Protein AF-A0A380FKB9-F1 (afdb_monomer_lite)

pLDDT: mean 86.08, std 17.81, range [31.44, 98.5]

Foldseek 3Di:
DDDPPDDPPPDCDPDLVSVVVSLVVCVVVVHAEEDEPPDDQDDDQVQLVVLLVVLLVNLVSCQVVVGRYAYDDDLRSNAVVPDVVSSVVSVVSNVVSCVVSVHHD

Secondary structure (DSSP, 8-state):
------STTS---SSHHHHHHHHHHHHTTT--EEEE---PPP-SHHHHHHHHHHHHHHHHHHHHTT--EEEE--GGGGTTTT-HHHHHHHHHHHHHHHHHTT---

Sequence (105 aa):
MGPKIGIKSFIAGTTLDELEMNIVRLNKQNIAVTVDNLGEFVYSESEAYNATYHIIKVIERINEQNLNAHISLKLTQIGLDINSEICKQNLMRILAKANEAHIFL

Organism: Staphylococcus gallinarum (NCBI:txid1293)

InterPro domains:
  IPR029041 FAD-linked oxidoreductase-like [SSF51730] (13-105)

Radius of gyration: 14.84 Å; chains: 1; bounding box: 31×40×33 Å

Structure (mmCIF, N/CA/C/O backbone):
data_AF-A0A380FKB9-F1
#
_entry.id   AF-A0A380FKB9-F1
#
loop_
_atom_site.group_PDB
_atom_site.id
_atom_site.type_symbol
_atom_site.label_atom_id
_atom_site.label_alt_id
_atom_site.label_comp_id
_atom_site.label_asym_id
_atom_site.label_entity_id
_atom_site.label_seq_id
_atom_site.pdbx_PDB_ins_code
_atom_site.Cartn_x
_atom_site.Cartn_y
_atom_site.Cartn_z
_atom_site.occupancy
_atom_site.B_iso_or_equiv
_atom_site.auth_seq_id
_atom_site.auth_comp_id
_atom_site.auth_asym_id
_atom_site.auth_atom_id
_atom_site.pdbx_PDB_model_num
ATOM 1 N N . MET A 1 1 ? -16.288 28.701 -18.294 1.00 38.41 1 MET A N 1
ATOM 2 C CA . MET A 1 1 ? -15.871 28.645 -16.877 1.00 38.41 1 MET A CA 1
ATOM 3 C C . MET A 1 1 ? -16.719 27.567 -16.211 1.00 38.41 1 MET A C 1
ATOM 5 O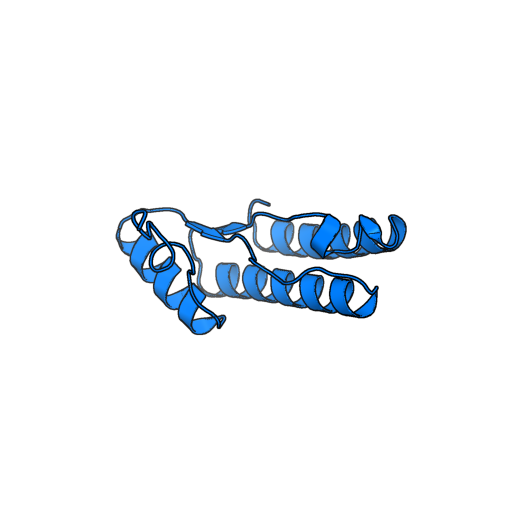 O . MET A 1 1 ? -17.846 27.838 -15.830 1.00 38.41 1 MET A O 1
ATOM 9 N N . GLY A 1 2 ? -16.257 26.313 -16.257 1.00 43.44 2 GLY A N 1
ATOM 10 C CA . GLY A 1 2 ? -16.985 25.161 -15.710 1.00 43.44 2 GLY A CA 1
ATOM 11 C C . GLY A 1 2 ? -16.709 24.993 -14.212 1.00 43.44 2 GLY A C 1
ATOM 12 O O . GLY A 1 2 ? -15.663 25.453 -13.744 1.00 43.44 2 GLY A O 1
ATOM 13 N N . PRO A 1 3 ? -17.622 24.382 -13.443 1.00 39.22 3 PRO A N 1
ATOM 14 C CA . PRO A 1 3 ? -17.449 24.230 -12.006 1.00 39.22 3 PRO A CA 1
ATOM 15 C C . PRO A 1 3 ? -16.227 23.347 -11.706 1.00 39.22 3 PRO A C 1
ATOM 17 O O . PRO A 1 3 ? -16.138 22.207 -12.156 1.00 39.22 3 PRO A O 1
ATOM 20 N N . LYS A 1 4 ? -15.272 23.883 -10.934 1.00 44.66 4 LYS A N 1
ATOM 21 C CA . LYS A 1 4 ? -14.154 23.128 -10.348 1.00 44.66 4 LYS A CA 1
ATOM 22 C C . LYS A 1 4 ? -14.692 22.279 -9.193 1.00 44.66 4 LYS A C 1
ATOM 24 O O . LYS A 1 4 ? -14.635 22.690 -8.037 1.00 44.66 4 LYS A O 1
ATOM 29 N N . ILE A 1 5 ? -15.264 21.124 -9.514 1.00 40.22 5 ILE A N 1
ATOM 30 C CA . ILE A 1 5 ? -15.722 20.147 -8.524 1.00 40.22 5 ILE A CA 1
ATOM 31 C C . ILE A 1 5 ? -14.528 19.273 -8.111 1.00 40.22 5 ILE A C 1
ATOM 33 O O . ILE A 1 5 ? -13.944 18.591 -8.945 1.00 40.22 5 ILE A O 1
ATOM 37 N N . GLY A 1 6 ? -14.194 19.276 -6.814 1.00 37.03 6 GLY A N 1
ATOM 38 C CA . GLY A 1 6 ? -13.827 18.027 -6.134 1.00 37.03 6 GLY A CA 1
ATOM 39 C C . GLY A 1 6 ? -12.358 17.681 -5.864 1.00 37.03 6 GLY A C 1
ATOM 40 O O . GLY A 1 6 ? -12.083 16.502 -5.732 1.00 37.03 6 GLY A O 1
ATOM 41 N 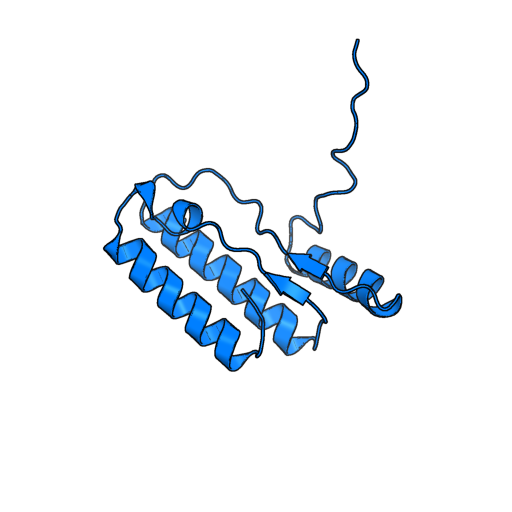N . ILE A 1 7 ? -11.409 18.615 -5.723 1.00 41.81 7 ILE A N 1
ATOM 42 C CA . ILE A 1 7 ? -10.013 18.215 -5.390 1.00 41.81 7 ILE A CA 1
ATOM 43 C C . ILE A 1 7 ? -9.754 18.135 -3.872 1.00 41.81 7 ILE A C 1
ATOM 45 O O . ILE A 1 7 ? -8.942 17.335 -3.422 1.00 41.81 7 ILE A O 1
ATOM 49 N N . LY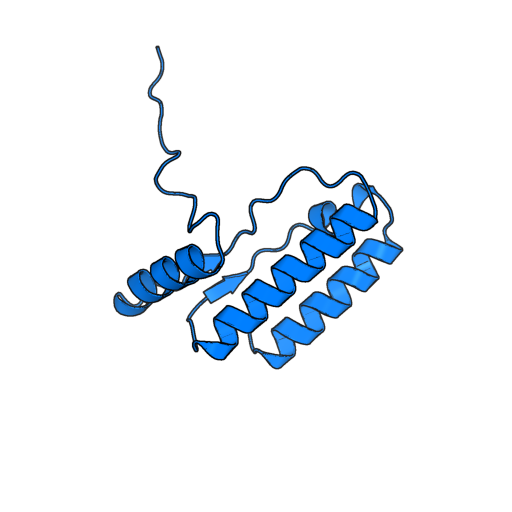S A 1 8 ? -10.474 18.900 -3.038 1.00 31.44 8 LYS A N 1
ATOM 50 C CA . LYS A 1 8 ? -10.191 18.948 -1.587 1.00 31.44 8 LYS A CA 1
ATOM 51 C C . LYS A 1 8 ? -10.720 17.760 -0.772 1.00 31.44 8 LYS A C 1
ATOM 53 O O . LYS A 1 8 ? -10.321 17.613 0.375 1.00 31.44 8 LYS A O 1
ATOM 58 N N . SER A 1 9 ? -11.599 16.933 -1.335 1.00 36.56 9 SER A N 1
ATOM 59 C CA . SER A 1 9 ? -12.284 15.852 -0.604 1.00 36.56 9 SER A CA 1
ATOM 60 C C . SER A 1 9 ? -11.662 14.464 -0.801 1.00 36.56 9 SER A C 1
ATOM 62 O O . SER A 1 9 ? -12.152 13.516 -0.200 1.00 36.56 9 SER A O 1
ATOM 64 N N . PHE A 1 10 ? -10.619 14.331 -1.632 1.00 47.56 10 PHE A N 1
ATOM 65 C CA . PHE A 1 10 ? -10.138 13.028 -2.122 1.00 47.56 10 PHE A CA 1
ATOM 66 C C . PHE A 1 10 ? -8.665 12.715 -1.822 1.00 47.56 10 PHE A C 1
ATOM 68 O O . PHE A 1 10 ? -8.172 11.679 -2.253 1.00 47.56 10 PHE A O 1
ATOM 75 N N . ILE A 1 11 ? -7.958 13.563 -1.073 1.00 52.72 11 ILE A N 1
ATOM 76 C CA . ILE A 1 11 ? -6.574 13.293 -0.663 1.00 52.72 11 ILE A CA 1
ATOM 77 C C . ILE A 1 11 ? -6.586 13.120 0.852 1.00 52.72 11 ILE A C 1
ATOM 79 O O . ILE A 1 11 ? -6.716 14.094 1.590 1.00 52.72 11 ILE A O 1
ATOM 83 N N . ALA A 1 12 ? -6.501 11.871 1.314 1.00 52.09 12 ALA A N 1
ATOM 84 C CA . ALA A 1 12 ? -6.515 11.526 2.736 1.00 52.09 12 ALA A CA 1
ATOM 85 C C . ALA A 1 12 ? -5.246 11.983 3.489 1.00 52.09 12 ALA A C 1
ATOM 87 O O . ALA A 1 12 ? -5.137 11.754 4.686 1.00 52.09 12 ALA A O 1
ATOM 88 N N . GLY A 1 13 ? -4.316 12.657 2.814 1.00 55.97 13 GLY A N 1
ATOM 89 C CA . GLY A 1 13 ? -3.061 13.165 3.355 1.00 55.97 13 GLY A CA 1
ATOM 90 C C . GLY A 1 13 ? -1.944 13.033 2.326 1.00 55.97 13 GLY A C 1
ATOM 91 O O . GLY A 1 13 ? -2.035 12.225 1.405 1.00 55.97 13 GLY A O 1
ATOM 92 N N . THR A 1 14 ? -0.903 13.844 2.468 1.00 65.94 14 THR A N 1
ATOM 93 C CA . THR A 1 14 ? 0.360 13.708 1.716 1.00 65.94 14 THR A CA 1
ATOM 94 C C . THR A 1 14 ? 1.437 12.986 2.527 1.00 65.94 14 THR A C 1
ATOM 96 O O . THR A 1 14 ? 2.498 12.653 2.005 1.00 65.94 14 THR A O 1
ATOM 99 N N . THR A 1 15 ? 1.150 12.705 3.801 1.00 82.56 15 THR A N 1
ATOM 100 C CA . THR A 1 15 ? 2.027 12.001 4.738 1.00 82.56 15 THR A CA 1
ATOM 101 C C . THR A 1 15 ? 1.284 10.846 5.413 1.00 82.56 15 THR A C 1
ATOM 103 O O . THR A 1 15 ? 0.051 10.834 5.473 1.00 82.56 15 THR A O 1
ATOM 106 N N . LEU A 1 16 ? 2.032 9.877 5.954 1.00 85.19 16 LEU A N 1
ATOM 107 C CA . LEU A 1 16 ? 1.456 8.762 6.721 1.00 85.19 16 LEU A CA 1
ATOM 108 C C . LEU A 1 16 ? 0.669 9.247 7.948 1.00 85.19 16 LEU A C 1
ATOM 110 O O . LEU A 1 16 ? -0.364 8.668 8.272 1.00 85.19 16 LEU A O 1
ATOM 114 N N . ASP A 1 17 ? 1.122 10.321 8.596 1.00 88.44 17 ASP A N 1
ATOM 115 C CA . ASP A 1 17 ? 0.470 10.855 9.795 1.00 88.44 17 ASP A CA 1
ATOM 116 C C . ASP A 1 17 ? -0.855 11.553 9.452 1.00 88.44 17 ASP A C 1
ATOM 118 O O . ASP A 1 17 ? -1.851 11.387 10.154 1.00 88.44 17 ASP A O 1
ATOM 122 N N . GLU A 1 18 ? -0.909 12.294 8.339 1.00 88.69 18 GLU A N 1
ATOM 123 C CA . GLU A 1 18 ? -2.165 12.871 7.842 1.00 88.69 18 GLU A CA 1
ATOM 124 C C . GLU A 1 18 ? -3.170 11.784 7.445 1.00 88.69 18 GLU A C 1
ATOM 126 O O . GLU A 1 18 ? -4.353 11.889 7.787 1.00 88.69 18 GLU A O 1
ATOM 131 N N . LEU A 1 19 ? -2.691 10.733 6.769 1.00 87.62 19 LEU A N 1
ATOM 132 C CA . LEU A 1 19 ? -3.491 9.567 6.405 1.00 87.62 19 LEU A CA 1
ATOM 133 C C . LEU A 1 19 ? -4.099 8.909 7.646 1.00 87.62 19 LEU A C 1
ATOM 135 O O . LEU A 1 19 ? -5.317 8.732 7.712 1.00 87.62 19 LEU A O 1
ATOM 139 N N . GLU A 1 20 ? -3.275 8.608 8.649 1.00 90.81 20 GLU A N 1
ATOM 140 C CA . GLU A 1 20 ? -3.720 8.034 9.918 1.00 90.81 20 GLU A CA 1
ATOM 141 C C . GLU A 1 20 ? -4.773 8.914 10.597 1.00 90.81 20 GLU A C 1
ATOM 143 O O . GLU A 1 20 ? -5.862 8.433 10.915 1.00 90.81 20 GLU A O 1
ATOM 148 N N . MET A 1 21 ? -4.495 10.211 10.779 1.00 93.06 21 MET A N 1
ATOM 149 C CA . MET A 1 21 ? -5.428 11.133 11.435 1.00 93.06 21 MET A CA 1
ATOM 150 C C . MET A 1 21 ? -6.795 11.159 10.741 1.00 93.06 21 MET A C 1
ATOM 152 O O . MET A 1 21 ? -7.839 11.203 11.404 1.00 93.06 21 MET A O 1
ATOM 156 N N . ASN A 1 22 ? -6.812 11.113 9.406 1.00 92.06 22 ASN A N 1
ATOM 157 C CA . ASN A 1 22 ? -8.048 11.074 8.635 1.00 92.06 22 ASN A CA 1
ATOM 158 C C . ASN A 1 22 ? -8.791 9.742 8.776 1.00 92.06 22 ASN A C 1
ATOM 160 O O . ASN A 1 22 ? -10.011 9.762 8.966 1.00 92.06 22 ASN A O 1
ATOM 164 N N . ILE A 1 23 ? -8.084 8.610 8.747 1.00 93.62 23 ILE A N 1
ATOM 165 C CA . ILE A 1 23 ? -8.690 7.291 8.958 1.00 93.62 23 ILE A CA 1
ATOM 166 C C . ILE A 1 23 ? -9.282 7.198 10.367 1.00 93.62 23 ILE A C 1
ATOM 168 O O . ILE A 1 23 ? -10.454 6.858 10.507 1.00 93.62 23 ILE A O 1
ATOM 172 N N . VAL A 1 24 ? -8.538 7.597 11.405 1.00 95.06 24 VAL A N 1
ATOM 173 C CA . VAL A 1 24 ? -9.015 7.614 12.799 1.00 95.06 24 VAL A CA 1
ATOM 174 C C . VAL A 1 24 ? -10.293 8.444 12.931 1.00 95.06 24 VAL A C 1
ATOM 176 O O . VAL A 1 24 ? -11.249 8.028 13.590 1.00 95.06 24 VAL A O 1
ATOM 179 N N . ARG A 1 25 ? -10.345 9.620 12.295 1.00 95.56 25 ARG A N 1
ATOM 180 C CA . ARG A 1 25 ? -11.529 10.490 12.319 1.00 95.56 25 ARG A CA 1
ATOM 181 C C . ARG A 1 25 ? -12.758 9.822 11.695 1.00 95.56 25 ARG A C 1
ATOM 183 O O . ARG A 1 25 ? -13.848 9.972 12.241 1.00 95.56 25 ARG A O 1
ATOM 190 N N . LEU A 1 26 ? -12.593 9.101 10.587 1.00 95.00 26 LEU A N 1
ATOM 191 C CA . LEU A 1 26 ? -13.682 8.389 9.906 1.00 95.00 26 LEU A CA 1
ATOM 192 C C . LEU A 1 26 ? -14.087 7.109 10.653 1.00 95.00 26 LEU A C 1
ATOM 194 O O . LEU A 1 26 ? -15.274 6.855 10.848 1.00 95.00 26 LEU A O 1
ATOM 198 N N . ASN A 1 27 ? -13.123 6.353 11.176 1.00 95.75 27 ASN A N 1
ATOM 199 C CA . ASN A 1 27 ? -13.381 5.158 11.977 1.00 95.75 27 ASN A CA 1
ATOM 200 C C . ASN A 1 27 ? -14.143 5.482 13.271 1.00 95.75 27 ASN A C 1
ATOM 202 O O . ASN A 1 27 ? -15.045 4.734 13.637 1.00 95.75 27 ASN A O 1
ATOM 206 N N . LYS A 1 28 ? -13.882 6.635 13.913 1.00 96.75 28 LYS A N 1
ATOM 207 C CA . LYS A 1 28 ? -14.687 7.144 15.048 1.00 96.75 28 LYS A CA 1
ATOM 208 C C . LYS A 1 28 ? -16.163 7.369 14.702 1.00 96.75 28 LYS A C 1
ATOM 210 O O . LYS A 1 28 ? -16.995 7.443 15.600 1.00 96.75 28 LYS A O 1
ATOM 215 N N . GLN A 1 29 ? -16.488 7.489 13.417 1.00 97.12 29 GLN A N 1
ATOM 216 C CA . GLN A 1 29 ? -17.851 7.612 12.897 1.00 97.12 29 GLN A CA 1
ATOM 217 C C . GLN A 1 29 ? -18.391 6.275 12.358 1.00 97.12 29 GLN A C 1
ATOM 219 O O . GLN A 1 29 ? -19.431 6.260 11.707 1.00 97.12 29 GLN A O 1
ATOM 224 N N . ASN A 1 30 ? -17.707 5.155 12.631 1.00 95.75 30 ASN A N 1
ATOM 225 C CA . ASN A 1 30 ? -17.984 3.821 12.087 1.00 95.75 30 ASN A CA 1
ATOM 226 C C . ASN A 1 30 ? -17.911 3.742 10.551 1.00 95.75 30 ASN A C 1
ATOM 228 O O . ASN A 1 30 ? -18.555 2.894 9.937 1.00 95.75 30 ASN A O 1
ATOM 232 N N . ILE A 1 31 ? -17.117 4.615 9.922 1.00 94.94 31 ILE A N 1
ATOM 233 C CA . ILE A 1 31 ? -16.877 4.605 8.477 1.00 94.94 31 ILE A CA 1
ATOM 234 C C . ILE A 1 31 ? -15.547 3.892 8.214 1.00 94.94 31 ILE A C 1
ATOM 236 O O . ILE A 1 31 ? -14.492 4.349 8.665 1.00 94.94 31 ILE A O 1
ATOM 240 N N . ALA A 1 32 ? -15.607 2.770 7.494 1.00 92.38 32 ALA A N 1
ATOM 241 C CA . ALA A 1 32 ? -14.425 2.085 6.977 1.00 92.38 32 ALA A CA 1
ATOM 242 C C . ALA A 1 32 ? -13.804 2.894 5.830 1.00 92.38 32 ALA A C 1
ATOM 244 O O . ALA A 1 32 ? -14.517 3.543 5.061 1.00 92.38 32 ALA A O 1
ATOM 245 N N . VAL A 1 33 ? -12.478 2.856 5.713 1.00 93.06 33 VAL A N 1
ATOM 246 C CA . VAL A 1 33 ? -11.743 3.619 4.696 1.00 93.06 33 VAL A CA 1
ATOM 247 C C . VAL A 1 33 ? -11.087 2.676 3.699 1.00 93.06 33 VAL A C 1
ATOM 249 O O . VAL A 1 33 ? -10.517 1.664 4.082 1.00 93.06 33 VAL A O 1
ATOM 252 N N . THR A 1 34 ? -11.101 3.031 2.418 1.00 91.44 34 THR A N 1
ATOM 253 C CA . THR A 1 34 ? -10.221 2.411 1.424 1.00 91.44 34 THR A CA 1
ATOM 254 C C . THR A 1 34 ? -9.151 3.418 1.036 1.00 91.44 34 THR A C 1
ATOM 256 O O . THR A 1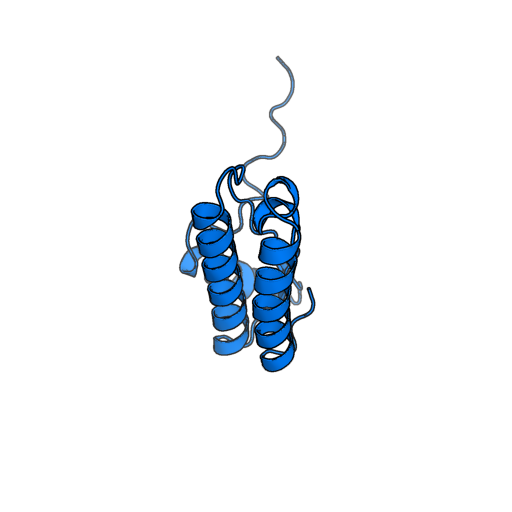 34 ? -9.462 4.512 0.567 1.00 91.44 34 THR A O 1
ATOM 259 N N . VAL A 1 35 ? -7.892 3.062 1.266 1.00 89.06 35 VAL A N 1
ATOM 260 C CA . VAL A 1 35 ? -6.730 3.866 0.903 1.00 89.06 35 VAL A CA 1
ATOM 261 C C . VAL A 1 35 ? -6.334 3.518 -0.527 1.00 89.06 35 VAL A C 1
ATOM 263 O O . VAL A 1 35 ? -5.855 2.420 -0.798 1.00 89.06 35 VAL A O 1
ATOM 266 N N . ASP A 1 36 ? -6.526 4.461 -1.444 1.00 85.81 36 ASP A N 1
ATOM 267 C CA . ASP A 1 36 ? -5.900 4.420 -2.767 1.00 85.81 36 ASP A CA 1
ATOM 268 C C . ASP A 1 36 ? -4.589 5.199 -2.671 1.00 85.81 36 ASP A C 1
ATOM 270 O O . ASP A 1 36 ? -4.593 6.403 -2.396 1.00 85.81 36 ASP A O 1
ATOM 274 N N . ASN A 1 37 ? -3.461 4.510 -2.848 1.00 74.69 37 ASN A N 1
ATOM 275 C CA . ASN A 1 37 ? -2.158 5.159 -2.847 1.00 74.69 37 ASN A CA 1
ATOM 276 C C . ASN A 1 37 ? -2.003 5.884 -4.192 1.00 74.69 37 ASN A C 1
ATOM 278 O O . ASN A 1 37 ? -1.478 5.348 -5.170 1.00 74.69 37 ASN A O 1
ATOM 282 N N . LEU A 1 38 ? -2.553 7.098 -4.260 1.00 66.50 38 LEU A N 1
ATOM 283 C CA . LEU A 1 38 ? -2.511 7.972 -5.428 1.00 66.50 38 LEU A CA 1
ATOM 284 C C . LEU A 1 38 ? -1.062 8.426 -5.649 1.00 66.50 38 LEU A C 1
ATOM 286 O O . LEU A 1 38 ? -0.619 9.431 -5.105 1.00 66.50 38 LEU A O 1
ATOM 290 N N . GLY A 1 39 ? -0.317 7.628 -6.408 1.00 61.25 39 GLY A N 1
ATOM 291 C CA . GLY A 1 39 ? 1.109 7.789 -6.659 1.00 61.25 39 GLY A CA 1
ATOM 292 C C . GLY A 1 39 ? 1.417 7.879 -8.147 1.00 61.25 39 GLY A C 1
ATOM 293 O O . GLY A 1 39 ? 0.752 7.233 -8.963 1.00 61.25 39 GLY A O 1
ATOM 294 N N . GLU A 1 40 ? 2.413 8.719 -8.422 1.00 59.56 40 GLU A N 1
ATOM 295 C CA . GLU A 1 40 ? 2.972 9.159 -9.700 1.00 59.56 40 GLU A CA 1
ATOM 296 C C . GLU A 1 40 ? 3.219 8.016 -10.688 1.00 59.56 40 GLU A C 1
ATOM 298 O O . GLU A 1 40 ? 3.399 6.859 -10.313 1.00 59.56 40 GLU A O 1
ATOM 303 N N . PHE A 1 41 ? 3.193 8.346 -11.978 1.00 70.25 41 PHE A N 1
ATOM 304 C CA . PHE A 1 41 ? 3.474 7.387 -13.035 1.00 70.25 41 PHE A CA 1
ATOM 305 C C . PHE A 1 41 ? 4.837 6.718 -12.797 1.00 70.25 41 PHE A C 1
ATOM 307 O O . PHE A 1 41 ? 5.863 7.391 -12.747 1.00 70.25 41 PHE A O 1
ATOM 314 N N . VAL A 1 42 ? 4.828 5.397 -12.634 1.00 85.12 42 VAL A N 1
ATOM 315 C CA . VAL A 1 42 ? 6.025 4.589 -12.390 1.00 85.12 42 VAL A CA 1
ATOM 316 C C . VAL A 1 42 ? 6.611 4.179 -13.736 1.00 85.12 42 VAL A C 1
ATOM 318 O O . VAL A 1 42 ? 5.954 3.478 -14.505 1.00 85.12 42 VAL A O 1
ATOM 321 N N . TYR A 1 43 ? 7.835 4.621 -14.026 1.00 88.88 43 TYR A N 1
ATOM 322 C CA . TYR A 1 43 ? 8.512 4.402 -15.310 1.00 88.88 43 TYR A CA 1
ATOM 323 C C . TYR A 1 43 ? 9.805 3.589 -15.181 1.00 88.88 43 TYR A C 1
ATOM 325 O O . TYR A 1 43 ? 10.411 3.221 -16.188 1.00 88.88 43 TYR A O 1
ATOM 333 N N . SER A 1 44 ? 10.236 3.294 -13.953 1.00 93.69 44 SER A N 1
ATOM 334 C CA . SER A 1 44 ? 11.437 2.514 -13.663 1.00 93.69 44 SER A CA 1
ATOM 335 C C . SER A 1 44 ? 11.221 1.471 -12.565 1.00 93.69 44 SER A C 1
ATOM 337 O O . SER A 1 44 ? 10.342 1.588 -11.711 1.00 93.69 44 SER A O 1
ATOM 339 N N . GLU A 1 45 ? 12.064 0.438 -12.562 1.00 95.12 45 GLU A N 1
ATOM 340 C CA . GLU A 1 45 ? 12.030 -0.613 -11.537 1.00 95.12 45 GLU A CA 1
ATOM 341 C C . GLU A 1 45 ? 12.251 -0.041 -10.126 1.00 95.12 45 GLU A C 1
ATOM 343 O O . GLU A 1 45 ? 11.586 -0.446 -9.177 1.00 95.12 45 GLU A O 1
ATOM 348 N N . SER A 1 46 ? 13.143 0.947 -9.994 1.00 94.38 46 SER A N 1
ATOM 349 C CA . SER A 1 46 ? 13.426 1.633 -8.726 1.00 94.38 46 SER A CA 1
ATOM 350 C C . SER A 1 46 ? 12.187 2.337 -8.165 1.00 94.38 46 SER A C 1
ATOM 352 O O . SER A 1 46 ? 11.864 2.196 -6.985 1.00 94.38 46 SER A O 1
ATOM 354 N N . GLU A 1 47 ? 11.439 3.038 -9.019 1.00 92.62 47 GLU A N 1
ATOM 355 C CA . GLU A 1 47 ? 10.172 3.669 -8.636 1.00 92.62 47 GLU A CA 1
ATOM 356 C C . GLU A 1 47 ? 9.124 2.626 -8.227 1.00 92.62 47 GLU A C 1
ATOM 358 O O . GLU A 1 47 ? 8.448 2.817 -7.217 1.00 92.62 47 GLU A O 1
ATOM 363 N N . ALA A 1 48 ? 9.046 1.487 -8.925 1.00 94.38 48 ALA A N 1
ATOM 364 C CA . ALA A 1 48 ? 8.153 0.387 -8.556 1.00 94.38 48 ALA A CA 1
ATOM 365 C C . ALA A 1 48 ? 8.496 -0.202 -7.174 1.00 94.38 48 ALA A C 1
ATOM 367 O O . ALA A 1 48 ? 7.601 -0.481 -6.367 1.00 94.38 48 ALA A O 1
ATOM 368 N N . TYR A 1 49 ? 9.787 -0.363 -6.863 1.00 95.06 49 TYR A N 1
ATOM 369 C CA . TYR A 1 49 ? 10.239 -0.807 -5.542 1.00 95.06 49 TYR A CA 1
ATOM 370 C C . TYR A 1 49 ? 9.922 0.215 -4.446 1.00 95.06 49 TYR A C 1
ATOM 372 O O . TYR A 1 49 ? 9.474 -0.176 -3.365 1.00 95.06 49 TYR A O 1
ATOM 380 N N . ASN A 1 50 ? 10.099 1.509 -4.720 1.00 92.75 50 ASN A N 1
ATOM 381 C CA . ASN A 1 50 ? 9.754 2.575 -3.779 1.00 92.75 50 ASN A CA 1
ATOM 382 C C . ASN A 1 50 ? 8.243 2.625 -3.520 1.00 92.75 50 ASN A C 1
ATOM 384 O O . ASN A 1 50 ? 7.822 2.647 -2.364 1.00 92.75 50 ASN A O 1
ATOM 388 N N . ALA A 1 51 ? 7.418 2.555 -4.568 1.00 92.06 51 ALA A N 1
ATOM 389 C CA . ALA A 1 51 ? 5.964 2.491 -4.439 1.00 92.06 51 ALA A CA 1
ATOM 390 C C . ALA A 1 51 ? 5.532 1.288 -3.583 1.00 92.06 51 ALA A C 1
ATOM 392 O O . ALA A 1 51 ? 4.750 1.434 -2.642 1.00 92.06 51 ALA A O 1
ATOM 393 N N . THR A 1 52 ? 6.119 0.116 -3.844 1.00 94.69 52 THR A N 1
ATOM 394 C CA . THR A 1 52 ? 5.908 -1.113 -3.062 1.00 94.69 52 THR A CA 1
ATOM 395 C C . THR A 1 52 ? 6.263 -0.922 -1.587 1.00 94.69 52 THR A C 1
ATOM 397 O O . THR A 1 52 ? 5.494 -1.312 -0.707 1.00 94.69 52 THR A O 1
ATOM 400 N N . TYR A 1 53 ? 7.405 -0.294 -1.296 1.00 94.25 53 TYR A N 1
ATOM 401 C CA . TYR A 1 53 ? 7.824 0.016 0.071 1.00 94.25 53 TYR A CA 1
ATOM 402 C C . TYR A 1 53 ? 6.829 0.944 0.782 1.00 94.25 53 TYR A C 1
ATOM 404 O O . TYR A 1 53 ? 6.457 0.682 1.926 1.00 94.25 53 TYR A O 1
ATOM 412 N N . HIS A 1 54 ? 6.345 1.987 0.104 1.00 91.12 54 HIS A N 1
ATOM 413 C CA . HIS A 1 54 ? 5.347 2.898 0.667 1.00 91.12 54 HIS A CA 1
ATOM 414 C C . HIS A 1 54 ? 4.014 2.203 0.960 1.00 91.12 54 HIS A C 1
ATOM 416 O O . HIS A 1 54 ? 3.452 2.413 2.032 1.00 91.12 54 HIS A O 1
ATOM 422 N N . ILE A 1 55 ? 3.537 1.336 0.062 1.00 93.06 55 ILE A N 1
ATOM 423 C CA . ILE A 1 55 ? 2.317 0.545 0.288 1.00 93.06 55 ILE A CA 1
ATOM 424 C C . ILE A 1 55 ? 2.469 -0.337 1.533 1.00 93.06 55 ILE A C 1
ATOM 426 O O . ILE A 1 55 ? 1.583 -0.359 2.385 1.00 93.06 55 ILE A O 1
ATOM 430 N N . ILE A 1 56 ? 3.614 -1.008 1.689 1.00 95.75 56 ILE A N 1
ATOM 431 C CA . ILE A 1 56 ? 3.903 -1.812 2.885 1.00 95.75 56 ILE A CA 1
ATOM 432 C C . ILE A 1 56 ? 3.898 -0.945 4.151 1.00 95.75 56 ILE A C 1
ATOM 434 O O . ILE A 1 56 ? 3.321 -1.348 5.156 1.00 95.75 56 ILE A O 1
ATOM 438 N N . LYS A 1 57 ? 4.461 0.268 4.106 1.00 93.94 57 LYS A N 1
ATOM 439 C CA . LYS A 1 57 ? 4.434 1.193 5.251 1.00 93.94 57 LYS A CA 1
ATOM 440 C C . LYS A 1 57 ? 3.019 1.624 5.640 1.00 93.94 57 LYS A C 1
ATOM 442 O O . LYS A 1 57 ? 2.742 1.786 6.825 1.00 93.94 57 LYS A O 1
ATOM 447 N N . VAL A 1 58 ? 2.121 1.779 4.668 1.00 93.00 58 VAL A N 1
ATOM 448 C CA . VAL A 1 58 ? 0.699 2.045 4.933 1.00 93.00 58 VAL A CA 1
ATOM 449 C C . VAL A 1 58 ? 0.034 0.840 5.608 1.00 93.00 58 VAL A C 1
ATOM 451 O O . VAL A 1 58 ? -0.653 1.027 6.609 1.00 93.00 58 VAL A O 1
ATOM 454 N N . ILE A 1 59 ? 0.271 -0.384 5.116 1.00 95.12 59 ILE A N 1
ATOM 455 C CA . ILE A 1 59 ? -0.227 -1.634 5.730 1.00 95.12 59 ILE A CA 1
ATOM 456 C C . ILE A 1 59 ? 0.225 -1.732 7.189 1.00 95.12 59 ILE A C 1
ATOM 458 O O . ILE A 1 59 ? -0.596 -1.952 8.078 1.00 95.12 59 ILE A O 1
ATOM 462 N N . GLU A 1 60 ? 1.523 -1.536 7.434 1.00 94.94 60 GLU A N 1
ATOM 463 C CA . GLU A 1 60 ? 2.110 -1.560 8.777 1.00 94.94 60 GLU A CA 1
ATOM 464 C C . GLU A 1 60 ? 1.425 -0.536 9.686 1.00 94.94 60 GLU A C 1
ATOM 466 O O . GLU A 1 60 ? 0.977 -0.896 10.772 1.00 94.94 60 GLU A O 1
ATOM 471 N N . ARG A 1 61 ? 1.240 0.707 9.219 1.00 93.50 61 ARG A N 1
ATOM 472 C CA . ARG A 1 61 ? 0.598 1.756 10.019 1.00 93.50 61 ARG A CA 1
ATOM 473 C C . ARG A 1 61 ? -0.867 1.451 10.340 1.00 93.50 61 ARG A C 1
ATOM 475 O O . ARG A 1 61 ? -1.290 1.666 11.474 1.00 93.50 61 ARG A O 1
ATOM 482 N N . ILE A 1 62 ? -1.635 0.950 9.368 1.00 93.94 62 ILE A N 1
ATOM 483 C CA . ILE A 1 62 ? -3.035 0.539 9.576 1.00 93.94 62 ILE A CA 1
ATOM 484 C C . ILE A 1 62 ? -3.106 -0.541 10.659 1.00 93.94 62 ILE A C 1
ATOM 486 O O . ILE A 1 62 ? -3.938 -0.443 11.560 1.00 93.94 62 ILE A O 1
ATOM 490 N N . ASN A 1 63 ? -2.211 -1.527 10.600 1.00 96.06 63 ASN A N 1
ATOM 491 C CA . ASN A 1 63 ? -2.159 -2.618 11.565 1.00 96.06 63 ASN A CA 1
ATOM 492 C C . ASN A 1 63 ? -1.748 -2.143 12.968 1.00 96.06 63 ASN A C 1
ATOM 494 O O . ASN A 1 63 ? -2.439 -2.419 13.943 1.00 96.06 63 ASN A O 1
ATOM 498 N N . GLU A 1 64 ? -0.652 -1.383 13.073 1.00 95.81 64 GLU A N 1
ATOM 499 C CA . GLU A 1 64 ? -0.120 -0.866 14.344 1.00 95.81 64 GLU A CA 1
ATOM 500 C C . GLU A 1 64 ? -1.155 -0.045 15.122 1.00 95.81 64 GLU A C 1
ATOM 502 O O . GLU A 1 64 ? -1.232 -0.132 16.348 1.00 95.81 64 GLU A O 1
ATOM 507 N N . GLN A 1 65 ? -1.972 0.732 14.408 1.00 95.00 65 GLN A N 1
ATOM 508 C CA . GLN A 1 65 ? -2.997 1.595 14.994 1.00 95.00 65 GLN A CA 1
ATOM 509 C C . GLN A 1 65 ? -4.389 0.940 15.044 1.00 95.00 65 GLN A C 1
ATOM 511 O O . GLN A 1 65 ? -5.347 1.582 15.473 1.00 95.00 65 GLN A O 1
ATOM 516 N N . ASN A 1 66 ? -4.513 -0.334 14.646 1.00 95.69 66 ASN A N 1
ATOM 517 C CA . ASN A 1 66 ? -5.777 -1.080 14.566 1.00 95.69 66 ASN A CA 1
ATOM 518 C C . ASN A 1 66 ? -6.877 -0.315 13.804 1.00 95.69 66 ASN A C 1
ATOM 520 O O . ASN A 1 66 ? -8.025 -0.223 14.249 1.00 95.69 66 ASN A O 1
ATOM 524 N N . LEU A 1 67 ? -6.518 0.281 12.667 1.00 95.19 67 LEU A N 1
ATOM 525 C CA . LEU A 1 67 ? -7.440 1.086 11.874 1.00 95.19 67 LEU A CA 1
ATOM 526 C C . LEU A 1 67 ? -8.352 0.196 11.024 1.00 95.19 67 LEU A C 1
ATOM 528 O O . LEU A 1 67 ? -7.908 -0.757 10.388 1.00 95.19 67 LEU A O 1
ATOM 532 N N . ASN A 1 68 ? -9.630 0.558 10.943 1.00 95.75 68 ASN A N 1
ATOM 533 C CA . ASN A 1 68 ? -10.584 -0.049 10.022 1.00 95.75 68 ASN A CA 1
ATOM 534 C C . ASN A 1 68 ? -10.390 0.545 8.619 1.00 95.75 68 ASN A C 1
ATOM 536 O O . ASN A 1 68 ? -11.082 1.492 8.212 1.00 95.75 68 ASN A O 1
ATOM 540 N N . ALA A 1 69 ? -9.394 0.010 7.914 1.00 94.12 69 ALA A N 1
ATOM 541 C CA . ALA A 1 69 ? -9.056 0.408 6.564 1.00 94.12 69 ALA A CA 1
ATOM 542 C C . ALA A 1 69 ? -8.644 -0.774 5.672 1.00 94.12 69 ALA A C 1
ATOM 544 O O . ALA A 1 69 ? -8.108 -1.786 6.123 1.00 94.12 69 ALA A O 1
ATOM 545 N N . HIS A 1 70 ? -8.879 -0.605 4.377 1.00 93.56 70 HIS A N 1
ATOM 546 C CA . HIS A 1 70 ? -8.434 -1.477 3.293 1.00 93.56 70 HIS A CA 1
ATOM 547 C C . HIS A 1 70 ? -7.552 -0.686 2.332 1.00 93.56 70 HIS A C 1
ATOM 549 O O . HIS A 1 70 ? -7.530 0.545 2.385 1.00 93.56 70 HIS A O 1
ATOM 555 N N . ILE A 1 71 ? -6.848 -1.369 1.436 1.00 92.25 71 ILE A N 1
ATOM 556 C CA . ILE A 1 71 ? -5.994 -0.724 0.434 1.00 92.25 71 ILE A CA 1
ATOM 557 C C . ILE A 1 71 ? -6.473 -1.118 -0.958 1.00 92.25 71 ILE A C 1
ATOM 559 O O . ILE A 1 71 ? -6.920 -2.235 -1.157 1.00 92.25 71 ILE A O 1
ATOM 563 N N . SER A 1 72 ? -6.386 -0.203 -1.920 1.00 91.62 72 SER A N 1
ATOM 564 C CA . SER A 1 72 ? -6.484 -0.524 -3.345 1.00 91.62 72 SER A CA 1
ATOM 565 C C . SER A 1 72 ? -5.099 -0.474 -3.978 1.00 91.62 72 SER A C 1
ATOM 567 O O . SER A 1 72 ? -4.337 0.465 -3.747 1.00 91.62 72 SER A O 1
ATOM 569 N N . LEU A 1 73 ? -4.779 -1.477 -4.796 1.00 91.38 73 LEU A N 1
ATOM 570 C CA . LEU A 1 73 ? -3.480 -1.608 -5.451 1.00 91.38 73 LEU A CA 1
ATOM 571 C C . LEU A 1 73 ? -3.618 -1.554 -6.975 1.00 91.38 73 LEU A C 1
ATOM 573 O O . LEU A 1 73 ? -4.377 -2.319 -7.568 1.00 91.38 73 LEU A O 1
ATOM 577 N N . LYS A 1 74 ? -2.828 -0.700 -7.633 1.00 92.12 74 LYS A N 1
ATOM 578 C CA . LYS A 1 74 ? -2.705 -0.681 -9.098 1.00 92.12 74 LYS A CA 1
ATOM 579 C C . LYS A 1 74 ? -1.418 -1.396 -9.495 1.00 92.12 74 LYS A C 1
ATOM 581 O O . LYS A 1 74 ? -0.330 -0.957 -9.141 1.00 92.12 74 LYS A O 1
ATOM 586 N N . LEU A 1 75 ? -1.525 -2.481 -10.263 1.00 94.44 75 LEU A N 1
ATOM 587 C CA . LEU A 1 75 ? -0.358 -3.286 -10.655 1.00 94.44 75 LEU A CA 1
ATOM 588 C C . LEU A 1 75 ? 0.678 -2.492 -11.471 1.00 94.44 75 LEU A C 1
ATOM 590 O O . LEU A 1 75 ? 1.877 -2.752 -11.377 1.00 94.44 75 LEU A O 1
ATOM 594 N N . THR A 1 76 ? 0.233 -1.490 -12.230 1.00 93.31 76 THR A N 1
ATOM 595 C CA . THR A 1 76 ? 1.112 -0.587 -12.987 1.00 93.31 76 THR A CA 1
ATOM 596 C C . THR A 1 76 ? 2.027 0.232 -12.073 1.00 93.31 76 THR A C 1
ATOM 598 O O . THR A 1 76 ? 3.198 0.399 -12.398 1.00 93.31 76 THR A O 1
ATOM 601 N N . GLN A 1 77 ? 1.573 0.617 -10.873 1.00 93.06 77 GLN A N 1
ATOM 602 C CA . GLN A 1 77 ? 2.403 1.314 -9.877 1.00 93.06 77 GLN A CA 1
ATOM 603 C C . GLN A 1 77 ? 3.503 0.429 -9.279 1.00 93.06 77 GLN A C 1
ATOM 605 O O . GLN A 1 77 ? 4.456 0.934 -8.698 1.00 93.06 77 GLN A O 1
ATOM 610 N N . ILE A 1 78 ? 3.385 -0.892 -9.396 1.00 94.88 78 ILE A N 1
ATOM 611 C CA . ILE A 1 78 ? 4.385 -1.831 -8.873 1.00 94.88 78 ILE A CA 1
ATOM 612 C C . ILE A 1 78 ? 5.148 -2.554 -9.984 1.00 94.88 78 ILE A C 1
ATOM 614 O O . ILE A 1 78 ? 5.858 -3.520 -9.709 1.00 94.88 78 ILE A O 1
ATOM 618 N N . GLY A 1 79 ? 5.050 -2.054 -11.219 1.00 95.31 79 GLY A N 1
ATOM 619 C CA . GLY A 1 79 ? 5.927 -2.437 -12.322 1.00 95.31 79 GLY A CA 1
ATOM 620 C C . GLY A 1 79 ? 5.287 -3.266 -13.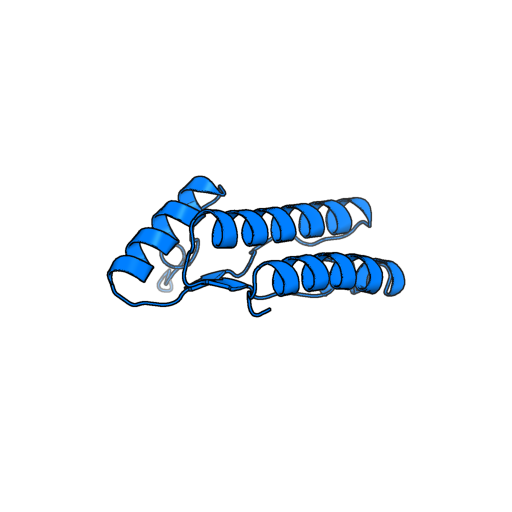429 1.00 95.31 79 GLY A C 1
ATOM 621 O O . GLY A 1 79 ? 6.032 -3.809 -14.239 1.00 95.31 79 GLY A O 1
ATOM 622 N N . LEU A 1 80 ? 3.953 -3.384 -13.506 1.00 96.12 80 LEU A N 1
ATOM 623 C CA . LEU A 1 80 ? 3.308 -4.181 -14.565 1.00 96.12 80 LEU A CA 1
ATOM 624 C C . LEU A 1 80 ? 3.698 -3.723 -15.981 1.00 96.12 80 LEU A C 1
ATOM 626 O O . LEU A 1 80 ? 3.994 -4.569 -16.819 1.00 96.12 80 LEU A O 1
ATOM 630 N N . ASP A 1 81 ? 3.760 -2.409 -16.216 1.00 94.44 81 ASP A N 1
ATOM 631 C CA . ASP A 1 81 ? 4.107 -1.827 -17.524 1.00 94.44 81 ASP A CA 1
ATOM 632 C C . ASP A 1 81 ? 5.622 -1.831 -17.811 1.00 94.44 81 ASP A C 1
ATOM 634 O O . ASP A 1 81 ? 6.049 -1.477 -18.908 1.00 94.44 81 ASP A O 1
ATOM 638 N N . ILE A 1 82 ? 6.442 -2.233 -16.833 1.00 93.75 82 ILE A N 1
ATOM 639 C CA . ILE A 1 82 ? 7.909 -2.244 -16.921 1.00 93.75 82 ILE A CA 1
ATOM 640 C C . ILE A 1 82 ? 8.407 -3.679 -17.073 1.00 93.75 82 ILE A C 1
ATOM 642 O O . ILE A 1 82 ? 9.091 -4.019 -18.036 1.00 93.75 82 ILE A O 1
ATOM 646 N N . ASN A 1 83 ? 8.073 -4.528 -16.102 1.00 95.69 83 ASN A N 1
ATOM 647 C CA . ASN A 1 83 ? 8.515 -5.909 -16.038 1.00 95.69 83 ASN A CA 1
ATOM 648 C C . ASN A 1 83 ? 7.547 -6.732 -15.174 1.00 95.69 83 ASN A C 1
ATOM 650 O O . ASN A 1 83 ? 7.459 -6.563 -13.955 1.00 95.69 83 ASN A O 1
ATOM 654 N N . SER A 1 84 ? 6.855 -7.678 -15.810 1.00 97.06 84 SER A N 1
ATOM 655 C CA . SER A 1 84 ? 5.869 -8.541 -15.146 1.00 97.06 84 SER A CA 1
ATOM 656 C C . SER A 1 84 ? 6.431 -9.363 -13.976 1.00 97.06 84 SER A C 1
ATOM 658 O O . SER A 1 84 ? 5.713 -9.603 -13.006 1.00 97.06 84 SER A O 1
ATOM 660 N N . GLU A 1 85 ? 7.709 -9.750 -14.015 1.00 97.75 85 GLU A N 1
ATOM 661 C CA . GLU A 1 85 ? 8.333 -10.514 -12.931 1.00 97.75 85 GLU A CA 1
ATOM 662 C C . GLU A 1 85 ? 8.585 -9.624 -11.706 1.00 97.75 85 GLU A C 1
ATOM 664 O O . GLU A 1 85 ? 8.317 -10.029 -10.576 1.00 97.75 85 GLU A O 1
ATOM 669 N N . ILE A 1 86 ? 8.983 -8.367 -11.921 1.00 96.19 86 ILE A N 1
ATOM 670 C CA . ILE A 1 86 ? 9.126 -7.375 -10.844 1.00 96.19 86 ILE A CA 1
ATOM 671 C C . ILE A 1 86 ? 7.769 -7.052 -10.228 1.00 96.19 86 ILE A C 1
ATOM 673 O O . ILE A 1 86 ? 7.636 -7.046 -9.004 1.00 96.19 86 ILE A O 1
ATOM 677 N N . CYS A 1 87 ? 6.742 -6.866 -11.062 1.00 97.75 87 CYS A N 1
ATOM 678 C CA . CYS A 1 87 ? 5.366 -6.691 -10.602 1.00 97.75 87 CYS A CA 1
ATOM 679 C C . CYS A 1 87 ? 4.931 -7.843 -9.692 1.00 97.75 87 CYS A C 1
ATOM 681 O O . CYS A 1 87 ? 4.438 -7.612 -8.588 1.00 97.75 87 CYS A O 1
ATOM 683 N N . LYS A 1 88 ? 5.181 -9.088 -10.110 1.00 98.44 88 LYS A N 1
ATOM 684 C CA . LYS A 1 88 ? 4.854 -10.280 -9.325 1.00 98.44 88 LYS A CA 1
ATOM 685 C C . LYS A 1 88 ? 5.609 -10.318 -7.996 1.00 98.44 88 LYS A C 1
ATOM 687 O O . LYS A 1 88 ? 4.994 -10.569 -6.963 1.00 98.44 88 LYS A O 1
ATOM 692 N N . GLN A 1 89 ? 6.914 -10.055 -7.993 1.00 98.44 89 GLN A N 1
ATOM 693 C CA . GLN A 1 89 ? 7.718 -10.041 -6.766 1.00 98.44 89 GLN A CA 1
ATOM 694 C C . GLN A 1 89 ? 7.237 -8.970 -5.783 1.00 98.44 89 GLN A C 1
ATOM 696 O O . GLN A 1 89 ? 7.072 -9.244 -4.592 1.00 98.44 89 GLN A O 1
ATOM 701 N N . ASN A 1 90 ? 6.952 -7.770 -6.282 1.00 98.00 90 ASN A N 1
ATOM 702 C CA . ASN A 1 90 ? 6.408 -6.675 -5.487 1.00 98.00 90 ASN A CA 1
ATOM 703 C C . ASN A 1 90 ? 5.027 -7.012 -4.919 1.00 98.00 90 ASN A C 1
ATOM 705 O O . ASN A 1 90 ? 4.795 -6.845 -3.720 1.00 98.00 90 ASN A O 1
ATOM 709 N N . LEU A 1 91 ? 4.143 -7.565 -5.752 1.00 98.12 91 LEU A N 1
ATOM 710 C CA . LEU A 1 91 ? 2.814 -8.004 -5.342 1.00 98.12 91 LEU A CA 1
ATOM 711 C C . LEU A 1 91 ? 2.893 -9.053 -4.228 1.00 98.12 91 LEU A C 1
ATOM 713 O O . LEU A 1 91 ? 2.196 -8.925 -3.227 1.00 98.12 91 LEU A O 1
ATOM 717 N N . MET A 1 92 ? 3.776 -10.048 -4.346 1.00 98.50 92 MET A N 1
ATOM 718 C CA . MET A 1 92 ? 3.947 -11.079 -3.315 1.00 98.50 92 MET A CA 1
ATOM 719 C C . MET A 1 92 ? 4.389 -10.493 -1.969 1.00 98.50 92 MET A C 1
ATOM 721 O O . MET A 1 92 ? 3.904 -10.929 -0.926 1.00 98.50 92 MET A O 1
ATOM 725 N N . ARG A 1 93 ? 5.267 -9.482 -1.971 1.00 98.31 93 ARG A N 1
ATOM 726 C CA . ARG A 1 93 ? 5.692 -8.787 -0.741 1.00 98.31 93 ARG A CA 1
ATOM 727 C C . ARG A 1 93 ? 4.536 -8.028 -0.090 1.00 98.31 93 ARG A C 1
ATOM 729 O O . ARG A 1 93 ? 4.383 -8.085 1.128 1.00 98.31 93 ARG A O 1
ATOM 736 N N . ILE A 1 94 ? 3.723 -7.348 -0.899 1.00 97.88 94 ILE A N 1
ATOM 737 C CA . ILE A 1 94 ? 2.543 -6.605 -0.438 1.00 97.88 94 ILE A CA 1
ATOM 738 C C . ILE A 1 94 ? 1.496 -7.565 0.140 1.00 97.88 94 ILE A C 1
ATOM 740 O O . ILE A 1 94 ? 1.041 -7.363 1.264 1.00 97.88 94 ILE A O 1
ATOM 744 N N . LEU A 1 95 ? 1.167 -8.640 -0.583 1.00 98.00 95 LEU A N 1
ATOM 745 C CA . LEU A 1 95 ? 0.202 -9.6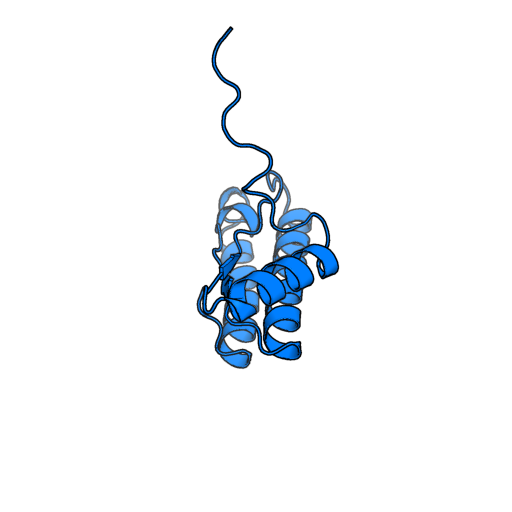53 -0.146 1.00 98.00 95 LEU A CA 1
ATOM 746 C C . LEU A 1 95 ? 0.641 -10.345 1.148 1.00 98.00 95 LEU A C 1
ATOM 748 O O . LEU A 1 95 ? -0.188 -10.553 2.029 1.00 98.00 95 LEU A O 1
ATOM 752 N N . ALA A 1 96 ? 1.931 -10.666 1.292 1.00 98.19 96 ALA A N 1
ATOM 753 C CA . ALA A 1 96 ? 2.455 -11.255 2.523 1.00 98.19 96 ALA A CA 1
ATOM 754 C C . ALA A 1 96 ? 2.203 -10.340 3.731 1.00 98.19 96 ALA A C 1
ATOM 756 O O . ALA A 1 96 ? 1.674 -10.793 4.745 1.00 98.19 96 ALA A O 1
ATOM 757 N N . LYS A 1 97 ? 2.498 -9.039 3.599 1.00 97.62 97 LYS A N 1
ATOM 758 C CA . LYS A 1 97 ? 2.261 -8.066 4.673 1.00 97.62 97 LYS A CA 1
ATOM 759 C C . LYS A 1 97 ? 0.789 -7.811 4.954 1.00 97.62 97 LYS A C 1
ATOM 761 O O . LYS A 1 97 ? 0.406 -7.746 6.117 1.00 97.62 97 LYS A O 1
ATOM 766 N N . ALA A 1 98 ? -0.045 -7.716 3.926 1.00 96.69 98 ALA A N 1
ATOM 767 C CA . ALA A 1 98 ? -1.482 -7.560 4.118 1.00 96.69 98 ALA A CA 1
ATOM 768 C C . ALA A 1 98 ? -2.106 -8.781 4.806 1.00 96.69 98 ALA A C 1
ATOM 770 O O . ALA A 1 98 ? -2.935 -8.618 5.697 1.00 96.69 98 ALA A O 1
ATOM 771 N N . ASN A 1 99 ? -1.658 -9.993 4.464 1.00 97.44 99 ASN A N 1
ATOM 772 C CA . ASN A 1 99 ? -2.107 -11.217 5.121 1.00 97.44 99 ASN A CA 1
ATOM 773 C C . ASN A 1 99 ? -1.687 -11.272 6.600 1.00 97.44 99 ASN A C 1
ATOM 775 O O . ASN A 1 99 ? -2.511 -11.620 7.440 1.00 97.44 99 ASN A O 1
ATOM 779 N N . GLU A 1 100 ? -0.443 -10.900 6.928 1.00 96.31 100 GLU A N 1
ATOM 780 C CA . GLU A 1 100 ? 0.020 -10.772 8.324 1.00 96.31 100 GLU A CA 1
ATOM 781 C C . GLU A 1 100 ? -0.822 -9.765 9.128 1.00 96.31 100 GLU A C 1
ATOM 783 O O . GLU A 1 100 ? -1.079 -9.981 10.308 1.00 96.31 100 GLU A O 1
ATOM 788 N N . ALA A 1 101 ? -1.257 -8.679 8.484 1.00 95.12 101 ALA A N 1
ATOM 789 C CA . ALA A 1 101 ? -2.055 -7.614 9.086 1.00 95.12 101 ALA A CA 1
ATOM 790 C C . ALA A 1 101 ? -3.578 -7.843 9.019 1.00 95.12 101 ALA A C 1
ATOM 792 O O . ALA A 1 101 ? -4.340 -7.004 9.489 1.00 95.12 101 ALA A O 1
ATOM 793 N N . HIS A 1 102 ? -4.040 -8.936 8.401 1.00 95.00 102 HIS A N 1
ATOM 794 C CA . HIS A 1 102 ? -5.459 -9.181 8.103 1.00 95.00 102 HIS A CA 1
ATOM 795 C C . HIS A 1 102 ? -6.155 -8.035 7.336 1.00 95.00 102 HIS A C 1
ATOM 797 O O . HIS A 1 102 ? -7.348 -7.781 7.511 1.00 95.00 102 HIS A O 1
ATOM 803 N N . ILE A 1 103 ? -5.416 -7.355 6.457 1.00 93.69 103 ILE A N 1
ATOM 804 C CA . ILE A 1 103 ? -5.913 -6.256 5.623 1.00 93.69 103 ILE A CA 1
ATOM 805 C C . ILE A 1 103 ? -6.294 -6.793 4.242 1.00 93.69 103 ILE A C 1
ATOM 807 O O . ILE A 1 103 ? -5.524 -7.504 3.599 1.00 93.69 103 ILE A O 1
ATOM 811 N N . PHE A 1 104 ? -7.483 -6.423 3.768 1.00 91.69 104 PHE A N 1
ATOM 812 C CA . PHE A 1 104 ? -7.910 -6.689 2.395 1.00 91.69 104 PHE A CA 1
ATOM 813 C C . PHE A 1 104 ? -7.245 -5.715 1.404 1.00 91.69 104 PHE A C 1
ATOM 815 O O . PHE A 1 104 ? -7.127 -4.517 1.692 1.00 91.69 104 PHE A O 1
ATOM 822 N N . LEU A 1 105 ? -6.839 -6.256 0.250 1.00 86.12 105 LEU A N 1
ATOM 823 C CA . LEU A 1 105 ? -6.220 -5.566 -0.889 1.00 86.12 105 LEU A CA 1
ATOM 824 C C . LEU A 1 105 ? -7.094 -5.673 -2.141 1.00 86.12 105 LEU A C 1
ATOM 826 O O . LEU A 1 105 ? -7.646 -6.775 -2.356 1.00 86.12 105 LEU A O 1
#